Protein AF-A0A2H0PBI0-F1 (afdb_monomer_lite)

Sequence (106 aa):
MPAGAPASPDFEGMRVRVAHVRSLGLVGAFLALMTMLAAIGFGFMMLFGKAMLAAALVKFLWPVVFSPEFTQWVFGSESVPFYKVFLLMILGSVVAKMLRPAAWGR

Structure (mmCIF, N/CA/C/O backbone):
data_AF-A0A2H0PBI0-F1
#
_entry.id   AF-A0A2H0PBI0-F1
#
loop_
_atom_site.group_PDB
_atom_site.id
_atom_site.type_symbol
_atom_site.label_atom_id
_atom_site.label_alt_id
_atom_site.label_comp_id
_atom_site.label_asym_id
_atom_site.label_entity_id
_atom_site.label_seq_id
_atom_site.pdbx_PDB_ins_code
_atom_site.Cartn_x
_atom_site.Cartn_y
_atom_site.Cartn_z
_atom_site.occupancy
_atom_site.B_iso_or_equiv
_atom_site.auth_seq_id
_atom_site.auth_comp_id
_atom_site.auth_asym_id
_atom_site.auth_atom_id
_atom_site.pdbx_PDB_model_num
ATOM 1 N N . MET A 1 1 ? 75.653 -4.325 -31.197 1.00 47.03 1 MET A N 1
ATOM 2 C CA . MET A 1 1 ? 74.366 -3.600 -31.127 1.00 47.03 1 MET A CA 1
ATOM 3 C C . MET A 1 1 ? 73.426 -4.425 -30.258 1.00 47.03 1 MET A C 1
ATOM 5 O O . MET A 1 1 ? 73.069 -5.507 -30.707 1.00 47.03 1 MET A O 1
ATOM 9 N N . PRO A 1 2 ? 73.106 -4.038 -29.009 1.00 44.09 2 PRO A N 1
ATOM 10 C CA . PRO A 1 2 ? 72.147 -4.799 -28.219 1.00 44.09 2 PRO A CA 1
ATOM 11 C C . PRO A 1 2 ? 70.728 -4.465 -28.693 1.00 44.09 2 PRO A C 1
ATOM 13 O O . PRO A 1 2 ? 70.373 -3.298 -28.855 1.00 44.09 2 PRO A O 1
ATOM 16 N N . ALA A 1 3 ? 69.957 -5.511 -28.980 1.00 51.16 3 ALA A N 1
ATOM 17 C CA . ALA A 1 3 ? 68.567 -5.433 -29.404 1.00 51.16 3 ALA A CA 1
ATOM 18 C C . ALA A 1 3 ? 67.710 -4.791 -28.301 1.00 51.16 3 ALA A C 1
ATOM 20 O O . ALA A 1 3 ? 67.798 -5.177 -27.135 1.00 51.16 3 ALA A O 1
ATOM 21 N N . GLY A 1 4 ? 66.900 -3.801 -28.683 1.00 52.78 4 GLY A N 1
ATOM 22 C CA . GLY A 1 4 ? 65.960 -3.133 -27.790 1.00 52.78 4 GLY A CA 1
ATOM 23 C C . GLY A 1 4 ? 64.959 -4.127 -27.205 1.00 52.78 4 GLY A C 1
ATOM 24 O O . GLY A 1 4 ? 64.365 -4.922 -27.932 1.00 52.78 4 GLY A O 1
ATOM 25 N N . ALA A 1 5 ? 64.792 -4.084 -25.884 1.00 57.62 5 ALA A N 1
ATOM 26 C CA . ALA A 1 5 ? 63.767 -4.845 -25.187 1.00 57.62 5 ALA A CA 1
ATOM 27 C C . ALA A 1 5 ? 62.370 -4.459 -25.721 1.00 57.62 5 ALA A C 1
ATOM 29 O O . ALA A 1 5 ? 62.112 -3.268 -25.922 1.00 57.62 5 ALA A O 1
ATOM 30 N N . PRO A 1 6 ? 61.463 -5.425 -25.960 1.00 57.22 6 PRO A N 1
ATOM 31 C CA . PRO A 1 6 ? 60.102 -5.115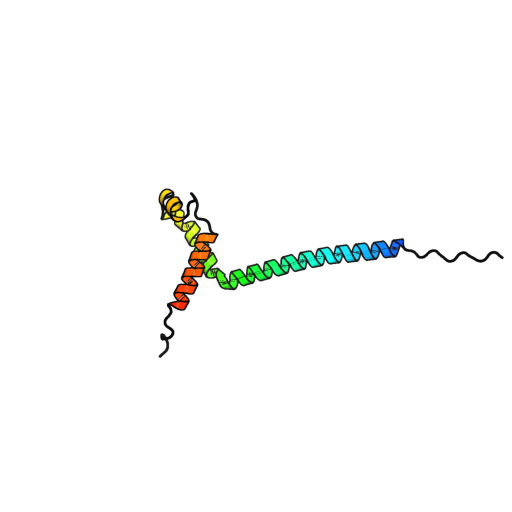 -26.376 1.00 57.22 6 PRO A CA 1
ATOM 32 C C . PRO A 1 6 ? 59.396 -4.344 -25.258 1.00 57.22 6 PRO A C 1
ATOM 34 O O . PRO A 1 6 ? 59.421 -4.761 -24.099 1.00 57.22 6 PRO A O 1
ATOM 37 N N . ALA A 1 7 ? 58.787 -3.211 -25.612 1.00 61.91 7 ALA A N 1
ATOM 38 C CA . ALA A 1 7 ? 57.993 -2.396 -24.704 1.00 61.91 7 ALA A CA 1
ATOM 39 C C . ALA A 1 7 ? 56.967 -3.279 -23.975 1.00 61.91 7 ALA A C 1
ATOM 41 O O . ALA A 1 7 ? 56.132 -3.932 -24.604 1.00 61.91 7 ALA A O 1
ATOM 42 N N . SER A 1 8 ? 57.067 -3.330 -22.647 1.00 61.91 8 SER A N 1
ATOM 43 C CA . SER A 1 8 ? 56.112 -4.026 -21.790 1.00 61.91 8 SER A CA 1
ATOM 44 C C . SER A 1 8 ? 54.694 -3.520 -22.084 1.00 61.91 8 SER A C 1
ATOM 46 O O . SER A 1 8 ? 54.510 -2.301 -22.130 1.00 61.91 8 SER A O 1
ATOM 48 N N . PRO A 1 9 ? 53.694 -4.400 -22.284 1.00 62.06 9 PRO A N 1
ATOM 49 C CA . PRO A 1 9 ? 52.329 -3.966 -22.550 1.00 62.06 9 PRO A CA 1
ATOM 50 C C . PRO A 1 9 ? 51.819 -3.088 -21.408 1.00 62.06 9 PRO A C 1
ATOM 52 O O . PRO A 1 9 ? 52.001 -3.409 -20.234 1.00 62.06 9 PRO A O 1
ATOM 55 N N . ASP A 1 10 ? 51.179 -1.980 -21.757 1.00 65.62 10 ASP A N 1
ATOM 56 C CA . ASP A 1 10 ? 50.669 -0.989 -20.814 1.00 65.62 10 ASP A CA 1
ATOM 57 C C . ASP A 1 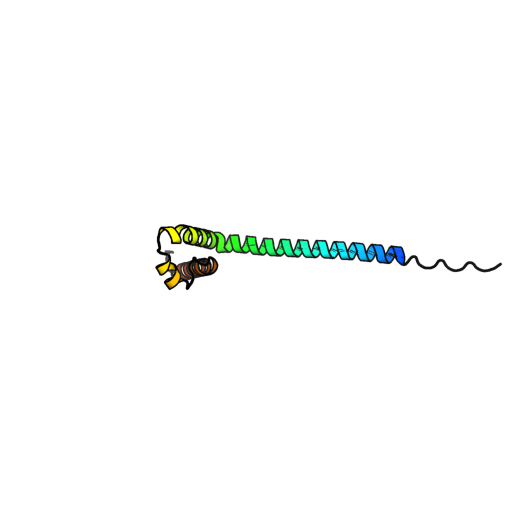10 ? 49.377 -1.508 -20.141 1.00 65.62 10 ASP A C 1
ATOM 59 O O . ASP A 1 10 ? 48.244 -1.186 -20.511 1.00 65.62 10 ASP A O 1
ATOM 63 N N . PHE A 1 11 ? 49.545 -2.442 -19.198 1.00 60.03 11 PHE A N 1
ATOM 64 C CA . PHE A 1 11 ? 48.452 -3.125 -18.491 1.00 60.03 11 PHE A CA 1
ATOM 65 C C . PHE A 1 11 ? 47.685 -2.200 -17.539 1.00 60.03 11 PHE A C 1
ATOM 67 O O . PHE A 1 11 ? 46.550 -2.504 -17.154 1.00 60.03 11 PHE A O 1
ATOM 74 N N . GLU A 1 12 ? 48.286 -1.077 -17.156 1.00 57.88 12 GLU A N 1
ATOM 75 C CA . GLU A 1 12 ? 47.714 -0.124 -16.211 1.00 57.88 12 GLU A CA 1
ATOM 76 C C . GLU A 1 12 ? 46.546 0.640 -16.848 1.00 57.88 12 GLU A C 1
ATOM 78 O O . GLU A 1 12 ? 45.439 0.654 -16.301 1.00 57.88 12 GLU A O 1
ATOM 83 N N . GLY A 1 13 ? 46.719 1.131 -18.082 1.00 58.44 13 GLY A N 1
ATOM 84 C CA . GLY A 1 13 ? 45.651 1.793 -18.841 1.00 58.44 13 GLY A CA 1
ATOM 85 C C . GLY A 1 13 ? 44.457 0.882 -19.165 1.00 58.44 13 GLY A C 1
ATOM 86 O O . GLY A 1 13 ? 43.311 1.341 -19.214 1.00 58.44 13 GLY A O 1
ATOM 87 N N . MET A 1 14 ? 44.692 -0.425 -19.333 1.00 58.09 14 MET A N 1
ATOM 88 C CA . MET A 1 14 ? 43.627 -1.402 -19.585 1.00 58.09 14 MET A CA 1
ATOM 89 C C . MET A 1 14 ? 42.794 -1.674 -18.322 1.00 58.09 14 MET A C 1
ATOM 91 O O . MET A 1 14 ? 41.564 -1.673 -18.391 1.00 58.09 14 MET A O 1
ATOM 95 N N . ARG A 1 15 ? 43.430 -1.824 -17.148 1.00 57.75 15 ARG A N 1
ATOM 96 C CA . ARG A 1 15 ? 42.718 -2.019 -15.868 1.00 57.75 15 ARG A CA 1
ATOM 97 C C . ARG A 1 15 ? 41.830 -0.827 -15.508 1.00 57.75 15 ARG A C 1
ATOM 99 O O . ARG A 1 15 ? 40.707 -1.034 -15.048 1.00 57.75 15 ARG A O 1
ATOM 106 N N . VAL A 1 16 ? 42.290 0.398 -15.769 1.00 59.56 16 VAL A N 1
ATOM 107 C CA . VAL A 1 16 ? 41.520 1.622 -15.488 1.00 59.56 16 VAL A CA 1
ATOM 108 C C . VAL A 1 16 ? 40.270 1.714 -16.369 1.00 59.56 16 VAL A C 1
ATOM 110 O O . VAL A 1 16 ? 39.183 1.983 -15.854 1.00 59.56 16 VAL A O 1
ATOM 113 N N . ARG A 1 17 ? 40.369 1.405 -17.674 1.00 58.12 17 ARG A N 1
ATOM 114 C CA . ARG A 1 17 ? 39.186 1.370 -18.558 1.00 58.12 17 ARG A CA 1
ATOM 115 C C . ARG A 1 17 ? 38.168 0.321 -18.115 1.00 58.12 17 ARG A C 1
ATOM 117 O O . ARG A 1 17 ? 36.978 0.615 -18.080 1.00 58.12 17 ARG A O 1
ATOM 124 N N . VAL A 1 18 ? 38.613 -0.876 -17.736 1.00 56.38 18 VAL A N 1
ATOM 125 C CA . VAL A 1 18 ? 37.709 -1.958 -17.306 1.00 56.38 18 VAL A CA 1
ATOM 126 C C . VAL A 1 18 ? 37.015 -1.614 -15.981 1.00 56.38 18 VAL A C 1
ATOM 128 O O . VAL A 1 18 ? 35.816 -1.858 -15.837 1.00 56.38 18 VAL A O 1
ATOM 131 N N . ALA A 1 19 ? 37.726 -0.997 -15.032 1.00 59.78 19 ALA A N 1
ATOM 132 C CA . ALA A 1 19 ? 37.144 -0.543 -13.769 1.00 59.78 19 ALA A CA 1
ATOM 133 C C . ALA A 1 19 ? 36.075 0.542 -13.984 1.00 59.78 19 ALA A C 1
ATOM 135 O O . ALA A 1 19 ? 34.995 0.458 -13.398 1.00 59.78 19 ALA A O 1
ATOM 136 N N . HIS A 1 20 ? 36.337 1.503 -14.875 1.00 56.31 20 HIS A N 1
ATOM 137 C CA . HIS A 1 20 ? 35.403 2.587 -15.180 1.00 56.31 20 HIS A CA 1
ATOM 138 C C . HIS A 1 20 ? 34.137 2.093 -15.905 1.00 56.31 20 HIS A C 1
ATOM 140 O O . HIS A 1 20 ? 33.026 2.520 -15.594 1.00 56.31 20 HIS A O 1
ATOM 146 N N . VAL A 1 21 ? 34.276 1.126 -16.821 1.00 60.59 21 VAL A N 1
ATOM 147 C CA . VAL A 1 21 ? 33.133 0.485 -17.500 1.00 60.59 21 VAL A CA 1
ATOM 148 C C . VAL A 1 21 ? 32.302 -0.346 -16.515 1.00 60.59 21 VAL A C 1
ATOM 150 O O . VAL A 1 21 ? 31.073 -0.317 -16.569 1.00 60.59 21 VAL A O 1
ATOM 153 N N . ARG A 1 22 ? 32.942 -1.035 -15.560 1.00 59.84 22 ARG A N 1
ATOM 154 C CA . ARG A 1 22 ? 32.247 -1.810 -14.519 1.00 59.84 22 ARG A CA 1
ATOM 155 C C . ARG A 1 22 ? 31.485 -0.916 -13.535 1.00 59.84 22 ARG A C 1
ATOM 157 O O . ARG A 1 22 ? 30.370 -1.268 -13.154 1.00 59.84 22 ARG A O 1
ATOM 164 N N . SER A 1 23 ? 32.038 0.238 -13.151 1.00 60.00 23 SER A N 1
ATOM 165 C CA . SER A 1 23 ? 31.321 1.213 -12.317 1.00 60.00 23 SER A CA 1
ATOM 166 C C . SER A 1 23 ? 30.157 1.867 -13.063 1.00 60.00 23 SER A C 1
ATOM 168 O O . SER A 1 23 ? 29.082 2.007 -12.486 1.00 60.0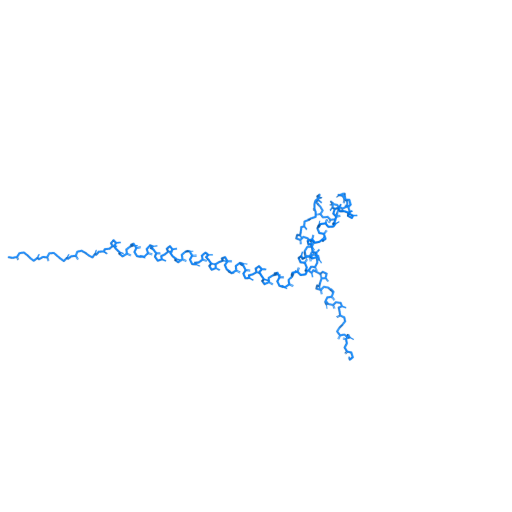0 23 SER A O 1
ATOM 170 N N . LEU A 1 24 ? 30.319 2.189 -14.355 1.00 66.00 24 LEU A N 1
ATOM 171 C CA . LEU A 1 24 ? 29.211 2.680 -15.185 1.00 66.00 24 LEU A CA 1
ATOM 172 C C . LEU A 1 24 ? 28.102 1.628 -15.336 1.00 66.00 24 LEU A C 1
ATOM 174 O O . LEU A 1 24 ? 26.922 1.962 -15.266 1.00 66.00 24 LEU A O 1
ATOM 178 N N . GLY A 1 25 ? 28.475 0.353 -15.485 1.00 68.75 25 GLY A N 1
ATOM 179 C CA . GLY A 1 25 ? 27.534 -0.765 -15.542 1.00 68.75 25 GLY A CA 1
ATOM 180 C C . GLY A 1 25 ? 26.738 -0.951 -14.246 1.00 68.75 25 GLY A C 1
ATOM 181 O O . GLY A 1 25 ? 25.542 -1.217 -14.304 1.00 68.75 25 GLY A O 1
ATOM 182 N N . LEU A 1 26 ? 27.361 -0.747 -13.080 1.00 77.25 26 LEU A N 1
ATOM 183 C CA . LEU A 1 26 ? 26.680 -0.787 -11.778 1.00 77.25 26 LEU A CA 1
ATOM 184 C C . LEU A 1 26 ? 25.693 0.369 -11.599 1.00 77.25 26 LEU A C 1
ATOM 186 O O . LEU A 1 26 ? 24.577 0.148 -11.130 1.00 77.25 26 LEU A O 1
ATOM 190 N N . VAL A 1 27 ? 26.074 1.582 -12.007 1.00 80.25 27 VAL A N 1
ATOM 191 C CA . VAL A 1 27 ? 25.171 2.743 -11.980 1.00 80.25 27 VAL A CA 1
ATOM 192 C C . VAL A 1 27 ? 23.996 2.522 -12.932 1.00 80.25 27 VAL A C 1
ATOM 194 O O . VAL A 1 27 ? 22.851 2.729 -12.540 1.00 80.25 27 VAL A O 1
ATOM 197 N N . GLY A 1 28 ? 24.255 2.025 -14.146 1.00 78.88 28 GLY A N 1
ATOM 198 C CA . GLY A 1 28 ? 23.211 1.677 -15.111 1.00 78.88 28 GLY A CA 1
ATOM 199 C C . GLY A 1 28 ? 22.265 0.587 -14.599 1.00 78.88 28 GLY A C 1
ATOM 200 O O . GLY A 1 28 ? 21.051 0.731 -14.713 1.00 78.88 28 GLY A O 1
ATOM 201 N N . ALA A 1 29 ? 22.796 -0.465 -13.969 1.00 82.56 29 ALA A N 1
ATOM 202 C CA . ALA A 1 29 ? 21.994 -1.534 -13.374 1.00 82.56 29 ALA A CA 1
ATOM 203 C C . ALA A 1 29 ? 21.135 -1.036 -12.201 1.00 82.56 29 ALA A C 1
ATOM 205 O O . ALA A 1 29 ? 19.964 -1.400 -12.097 1.00 82.56 29 ALA A O 1
ATOM 206 N N . PHE A 1 30 ? 21.681 -0.166 -11.348 1.00 87.06 30 PHE A N 1
ATOM 207 C CA . PHE A 1 30 ? 20.927 0.456 -10.261 1.00 87.06 30 PHE A CA 1
ATOM 208 C C . PHE A 1 30 ? 19.802 1.351 -10.795 1.00 87.06 30 PHE A C 1
ATOM 210 O O . PHE A 1 30 ? 18.663 1.256 -10.337 1.00 87.06 30 PHE A O 1
ATOM 217 N N . LEU A 1 31 ? 20.091 2.168 -11.811 1.00 87.69 31 LEU A N 1
ATOM 218 C CA . LEU A 1 31 ? 19.092 3.019 -12.455 1.00 87.69 31 LEU A CA 1
ATOM 219 C C . LEU A 1 31 ? 17.984 2.185 -13.116 1.00 87.69 31 LEU A C 1
ATOM 221 O O . LEU A 1 31 ? 16.803 2.509 -12.988 1.00 87.69 31 LEU A O 1
ATOM 225 N N . ALA A 1 32 ? 18.348 1.084 -13.779 1.00 85.88 32 ALA A N 1
ATOM 226 C CA . ALA A 1 32 ? 17.400 0.153 -14.382 1.00 85.88 32 ALA A CA 1
ATOM 227 C C . ALA A 1 32 ? 16.510 -0.516 -13.324 1.00 85.88 32 ALA A C 1
ATOM 229 O O . ALA A 1 32 ? 15.296 -0.594 -13.510 1.00 85.88 32 ALA A O 1
ATOM 230 N N . LEU A 1 33 ? 17.080 -0.925 -12.186 1.00 89.69 33 LEU A N 1
ATOM 231 C CA . LEU A 1 33 ? 16.323 -1.485 -11.066 1.00 89.69 33 LEU A CA 1
ATOM 232 C C . LEU A 1 33 ? 15.333 -0.464 -10.489 1.00 89.69 33 LEU A C 1
ATOM 234 O O . LEU A 1 33 ? 14.165 -0.789 -10.283 1.00 89.69 33 LEU A O 1
ATOM 238 N N . MET A 1 34 ? 15.771 0.780 -10.274 1.00 90.06 34 MET A N 1
ATOM 239 C CA . MET A 1 34 ? 14.894 1.863 -9.812 1.00 90.06 34 MET A CA 1
ATOM 240 C C . MET A 1 34 ? 13.770 2.145 -10.811 1.00 90.06 34 MET A C 1
ATOM 242 O O . MET A 1 34 ? 12.618 2.308 -10.414 1.00 90.06 34 MET A O 1
ATOM 246 N N . THR A 1 35 ? 14.080 2.139 -12.108 1.00 89.25 35 THR A N 1
ATOM 247 C CA . THR A 1 35 ? 13.091 2.343 -13.175 1.00 89.25 35 THR A CA 1
ATOM 248 C C . THR A 1 35 ? 12.079 1.199 -13.221 1.00 89.25 35 THR A C 1
ATOM 250 O O . THR A 1 35 ? 10.881 1.442 -13.342 1.00 89.25 35 THR A O 1
ATOM 253 N N . MET A 1 36 ? 12.530 -0.047 -13.061 1.00 88.69 36 MET A N 1
ATOM 254 C CA . MET A 1 36 ? 11.655 -1.217 -12.982 1.00 88.69 36 MET A CA 1
ATOM 255 C C . MET A 1 36 ? 10.735 -1.149 -11.757 1.00 88.69 36 MET A C 1
ATOM 257 O O . MET A 1 36 ? 9.533 -1.369 -11.887 1.00 88.69 36 MET A O 1
ATOM 261 N N . LEU A 1 37 ? 11.264 -0.792 -10.582 1.00 85.44 37 LEU A N 1
ATOM 262 C CA . LEU A 1 37 ? 10.461 -0.600 -9.370 1.00 85.44 37 LEU A CA 1
ATOM 263 C C . LEU A 1 37 ? 9.445 0.531 -9.534 1.00 85.44 37 LEU A C 1
ATOM 265 O O . LEU A 1 37 ? 8.289 0.372 -9.144 1.00 85.44 37 LEU A O 1
ATOM 269 N N . ALA A 1 38 ? 9.845 1.642 -10.154 1.00 82.62 38 ALA A N 1
ATOM 270 C CA . ALA A 1 38 ? 8.938 2.732 -10.478 1.00 82.62 38 ALA A CA 1
ATOM 271 C C . ALA A 1 38 ? 7.828 2.257 -11.424 1.00 82.62 38 ALA A C 1
ATOM 273 O O . ALA A 1 38 ? 6.658 2.493 -11.144 1.00 82.62 38 ALA A O 1
ATOM 274 N N . ALA A 1 39 ? 8.159 1.527 -12.493 1.00 81.50 39 ALA A N 1
ATOM 275 C CA . ALA A 1 39 ? 7.180 0.988 -13.435 1.00 81.50 39 ALA A CA 1
ATOM 276 C C . ALA A 1 39 ? 6.192 0.021 -12.762 1.00 81.50 39 ALA A C 1
ATOM 278 O O . ALA A 1 39 ? 4.990 0.110 -13.006 1.00 81.50 39 ALA A O 1
ATOM 279 N N . ILE A 1 40 ? 6.673 -0.852 -11.869 1.00 82.88 40 ILE A N 1
ATOM 280 C CA .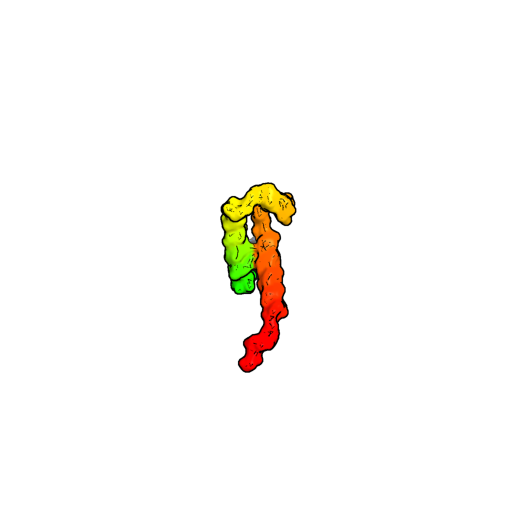 ILE A 1 40 ? 5.814 -1.719 -11.053 1.00 82.88 40 ILE A CA 1
ATOM 281 C C . ILE A 1 40 ? 4.908 -0.867 -10.162 1.00 82.88 40 ILE A C 1
ATOM 283 O O . ILE A 1 40 ? 3.703 -1.100 -10.131 1.00 82.88 40 ILE A O 1
ATOM 287 N N . GLY A 1 41 ? 5.453 0.147 -9.487 1.00 76.69 41 GLY A N 1
ATOM 288 C CA . GLY A 1 41 ? 4.691 1.069 -8.646 1.00 76.69 41 GLY A CA 1
ATOM 289 C C . GLY A 1 41 ? 3.601 1.817 -9.417 1.00 76.69 41 GLY A C 1
ATOM 290 O O . GLY A 1 41 ? 2.449 1.833 -8.990 1.00 76.69 41 GLY A O 1
ATOM 291 N N . PHE A 1 42 ? 3.924 2.372 -10.588 1.00 79.31 42 PHE A N 1
ATOM 292 C CA . PHE A 1 42 ? 2.963 3.041 -11.468 1.00 79.31 42 PHE A CA 1
ATOM 293 C C . PHE A 1 42 ? 1.920 2.074 -12.028 1.00 79.31 42 PHE A C 1
ATOM 295 O O . PHE A 1 42 ? 0.737 2.408 -12.046 1.00 79.31 42 PHE A O 1
ATOM 302 N N . GLY A 1 43 ? 2.323 0.866 -12.429 1.00 76.12 43 GLY A N 1
ATOM 303 C CA . GLY A 1 43 ? 1.401 -0.177 -12.873 1.00 76.12 43 GLY A CA 1
ATOM 304 C C . GLY A 1 43 ? 0.427 -0.578 -11.766 1.00 76.12 43 GLY A C 1
ATOM 305 O O . GLY A 1 43 ? -0.781 -0.639 -11.987 1.00 76.12 43 GLY A O 1
ATOM 306 N N . PHE A 1 44 ? 0.930 -0.755 -10.545 1.00 75.19 44 PHE A N 1
ATOM 307 C CA . PHE A 1 44 ? 0.119 -1.053 -9.369 1.00 75.19 44 PHE A CA 1
ATOM 308 C C . PHE A 1 44 ? -0.818 0.108 -9.016 1.00 75.19 44 PHE A C 1
ATOM 310 O O . PHE A 1 44 ? -1.985 -0.110 -8.697 1.00 75.19 44 PHE A O 1
ATOM 317 N N . MET A 1 45 ? -0.344 1.348 -9.147 1.00 77.25 45 MET A N 1
ATOM 318 C CA . MET A 1 45 ? -1.146 2.551 -8.941 1.00 77.25 45 MET A CA 1
ATOM 319 C C . MET A 1 45 ? -2.211 2.738 -10.029 1.00 77.25 45 MET A C 1
ATOM 321 O O . MET A 1 45 ? -3.304 3.199 -9.727 1.00 77.25 45 MET A O 1
ATOM 325 N N . MET A 1 46 ? -1.968 2.330 -11.275 1.00 74.56 46 MET A N 1
ATOM 326 C CA . MET A 1 46 ? -3.016 2.314 -12.300 1.00 74.56 46 MET A CA 1
ATOM 327 C C . MET A 1 46 ? -4.047 1.210 -12.049 1.00 74.56 46 MET A C 1
ATOM 329 O O . MET A 1 46 ? -5.246 1.448 -12.189 1.00 74.56 46 MET A O 1
ATOM 333 N N . LEU A 1 47 ? -3.600 0.018 -11.646 1.00 71.44 47 LEU A N 1
ATOM 334 C CA . LEU A 1 47 ? -4.477 -1.138 -11.451 1.00 71.44 47 LEU A CA 1
ATOM 335 C C . LEU A 1 47 ? -5.336 -1.012 -10.184 1.00 71.44 47 LEU A C 1
ATOM 337 O O . LEU A 1 47 ? -6.521 -1.344 -10.190 1.00 71.44 47 LEU A O 1
ATOM 341 N N . PHE A 1 48 ? -4.745 -0.494 -9.107 1.00 77.69 48 PHE A N 1
ATOM 342 C CA . PHE A 1 48 ? -5.353 -0.412 -7.781 1.00 77.69 48 PHE A CA 1
ATOM 343 C C . PHE A 1 48 ? -5.464 1.013 -7.245 1.00 77.69 48 PHE A C 1
ATOM 345 O O . PHE A 1 48 ? -5.799 1.180 -6.078 1.00 77.69 48 PHE A O 1
ATOM 352 N N . GLY A 1 49 ? -5.246 2.054 -8.050 1.00 74.12 49 GLY A N 1
ATOM 353 C CA . GLY A 1 49 ? -5.261 3.446 -7.580 1.00 74.12 49 GLY A CA 1
ATOM 354 C C . GLY A 1 49 ? -6.551 3.831 -6.866 1.00 74.12 49 GLY A C 1
ATOM 355 O O . GLY A 1 49 ? -6.512 4.450 -5.808 1.00 74.12 49 GLY A O 1
ATOM 356 N N . LYS A 1 50 ? -7.702 3.367 -7.372 1.00 79.06 50 LYS A N 1
ATOM 357 C CA . LYS A 1 50 ? -8.999 3.559 -6.703 1.00 79.06 50 LYS A CA 1
ATOM 358 C C . LYS A 1 50 ? -9.064 2.845 -5.351 1.00 79.06 50 LYS A C 1
ATOM 360 O O . LYS A 1 50 ? -9.561 3.420 -4.392 1.00 79.06 50 LYS A O 1
ATOM 365 N N . ALA A 1 51 ? -8.538 1.623 -5.265 1.00 79.88 51 ALA A N 1
ATOM 366 C CA . ALA A 1 51 ? -8.492 0.854 -4.023 1.00 79.88 51 ALA A CA 1
ATOM 367 C C . ALA A 1 51 ? -7.473 1.429 -3.024 1.00 79.88 51 ALA A C 1
ATOM 369 O O . ALA A 1 51 ? -7.751 1.440 -1.831 1.00 79.88 51 ALA A O 1
ATOM 370 N N . MET A 1 52 ? -6.336 1.962 -3.488 1.00 82.50 52 MET A N 1
ATOM 371 C CA . MET A 1 52 ? -5.371 2.683 -2.650 1.00 82.50 52 MET A CA 1
ATOM 372 C C . MET A 1 52 ? -5.971 3.974 -2.103 1.00 82.50 52 MET A C 1
ATOM 374 O O . MET A 1 52 ? -5.856 4.224 -0.907 1.00 82.50 52 MET A O 1
ATOM 378 N N . LEU A 1 53 ? -6.636 4.768 -2.947 1.00 83.19 53 LEU A N 1
ATOM 379 C CA . LEU A 1 53 ? -7.301 5.998 -2.522 1.00 83.19 53 LEU A CA 1
ATOM 380 C C . LEU A 1 53 ? -8.430 5.694 -1.528 1.00 83.19 53 LEU A C 1
ATOM 382 O O . LEU A 1 53 ? -8.510 6.330 -0.482 1.00 83.19 53 LEU A O 1
ATOM 386 N N . ALA A 1 54 ? -9.255 4.682 -1.813 1.00 81.75 54 ALA A N 1
ATOM 387 C CA . ALA A 1 54 ? -10.298 4.225 -0.900 1.00 81.75 54 ALA A CA 1
ATOM 388 C C . ALA A 1 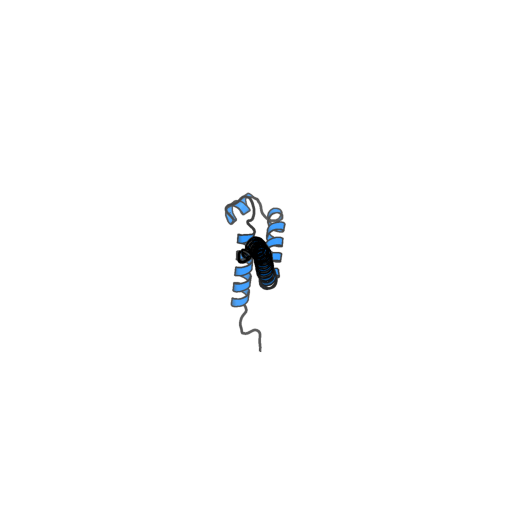54 ? -9.708 3.735 0.429 1.00 81.75 54 ALA A C 1
ATOM 390 O O . ALA A 1 54 ? -10.182 4.131 1.487 1.00 81.75 54 ALA A O 1
ATOM 391 N N . ALA A 1 55 ? -8.637 2.940 0.401 1.00 84.88 55 ALA A N 1
ATOM 392 C CA . ALA A 1 55 ? -7.983 2.462 1.614 1.00 84.88 55 ALA A CA 1
ATOM 393 C C . ALA A 1 55 ? -7.335 3.596 2.421 1.00 84.88 55 ALA A C 1
ATOM 395 O O . ALA A 1 55 ? -7.380 3.574 3.650 1.00 84.88 55 ALA A O 1
ATOM 396 N N . ALA A 1 56 ? -6.766 4.601 1.750 1.00 84.81 56 ALA A N 1
ATOM 397 C CA . ALA A 1 56 ? -6.228 5.794 2.393 1.00 84.81 56 ALA A CA 1
ATOM 398 C C . ALA A 1 56 ? -7.345 6.608 3.058 1.00 84.81 56 ALA A C 1
ATOM 400 O O . ALA A 1 56 ? -7.232 6.937 4.235 1.00 84.81 56 ALA A O 1
ATOM 401 N N . LEU A 1 57 ? -8.446 6.858 2.344 1.00 87.06 57 LEU A N 1
ATOM 402 C CA . LEU A 1 57 ? -9.627 7.526 2.892 1.00 87.06 57 LEU A CA 1
ATOM 403 C C . LEU A 1 57 ? -10.169 6.778 4.104 1.00 87.06 57 LEU A C 1
ATOM 405 O O . LEU A 1 57 ? -10.356 7.382 5.151 1.00 87.06 57 LEU A O 1
ATOM 409 N N . VAL A 1 58 ? -10.351 5.462 3.998 1.00 85.44 58 VAL A N 1
ATOM 410 C CA . VAL A 1 58 ? -10.811 4.635 5.115 1.00 85.44 58 VAL A CA 1
ATOM 411 C C . VAL A 1 58 ? -9.849 4.758 6.291 1.00 85.44 58 VAL A C 1
ATOM 413 O O . VAL A 1 58 ? -10.305 5.022 7.391 1.00 85.44 58 VAL A O 1
ATOM 416 N N . LYS A 1 59 ? -8.532 4.668 6.079 1.00 85.25 59 LYS A N 1
ATOM 417 C CA . LYS A 1 59 ? -7.541 4.850 7.150 1.00 85.25 59 LYS A CA 1
ATOM 418 C C . LYS A 1 59 ? -7.651 6.218 7.841 1.00 85.25 59 LYS A C 1
ATOM 420 O O . LYS A 1 59 ? -7.485 6.277 9.055 1.00 85.25 59 LYS A O 1
ATOM 425 N N . PHE A 1 60 ? -7.916 7.289 7.095 1.00 86.38 60 PHE A N 1
ATOM 426 C CA . PHE A 1 60 ? -8.069 8.638 7.649 1.00 86.38 60 PHE A CA 1
ATOM 427 C C . PHE A 1 60 ? -9.417 8.863 8.341 1.00 86.38 60 PHE A C 1
ATOM 429 O O . PHE A 1 60 ? -9.458 9.513 9.381 1.00 86.38 60 PHE A O 1
ATOM 436 N N . LEU A 1 61 ? -10.509 8.330 7.790 1.00 86.12 61 LEU A N 1
ATOM 437 C CA . LEU A 1 61 ? -11.849 8.480 8.361 1.00 86.12 61 LEU A CA 1
ATOM 438 C C . LEU A 1 61 ? -12.086 7.537 9.548 1.00 86.12 61 LEU A C 1
ATOM 440 O O . LEU A 1 61 ? -12.868 7.867 10.434 1.00 86.12 61 LEU A O 1
ATOM 444 N N . TRP A 1 62 ? -11.415 6.385 9.599 1.00 84.38 62 TRP A N 1
ATOM 445 C CA . TRP A 1 62 ? -11.614 5.381 10.646 1.00 84.38 62 TRP A CA 1
ATOM 446 C C . TRP A 1 62 ? -11.511 5.918 12.080 1.00 84.38 62 TRP A C 1
ATOM 448 O O . TRP A 1 62 ? -12.452 5.679 12.831 1.00 84.38 62 TRP A O 1
ATOM 458 N N . PRO A 1 63 ? -10.456 6.660 12.483 1.00 83.75 63 PRO A N 1
ATOM 459 C CA . PRO A 1 63 ? -10.353 7.172 13.853 1.00 83.75 63 PRO A CA 1
ATOM 460 C C . PRO A 1 63 ? -11.421 8.217 14.206 1.00 83.75 63 PRO A C 1
ATOM 462 O O . PRO A 1 63 ? -11.623 8.501 15.379 1.00 83.75 63 PRO A O 1
ATOM 465 N N . VAL A 1 64 ? -12.094 8.808 13.211 1.00 86.44 64 VAL A N 1
ATOM 466 C CA . VAL A 1 64 ? -13.193 9.763 13.431 1.00 86.44 64 VAL A CA 1
ATOM 467 C C . VAL A 1 64 ? -14.517 9.034 13.665 1.00 86.44 64 VAL A C 1
ATOM 469 O O . VAL A 1 64 ? -15.372 9.521 14.397 1.00 86.44 64 VAL A O 1
ATOM 472 N N . VAL A 1 65 ? -14.697 7.872 13.032 1.00 84.88 65 VAL A N 1
ATOM 473 C CA . VAL A 1 65 ? -15.961 7.118 13.046 1.00 84.88 65 VAL A CA 1
ATOM 474 C C . VAL A 1 65 ? -15.972 6.028 14.121 1.00 84.88 65 VAL A C 1
ATOM 476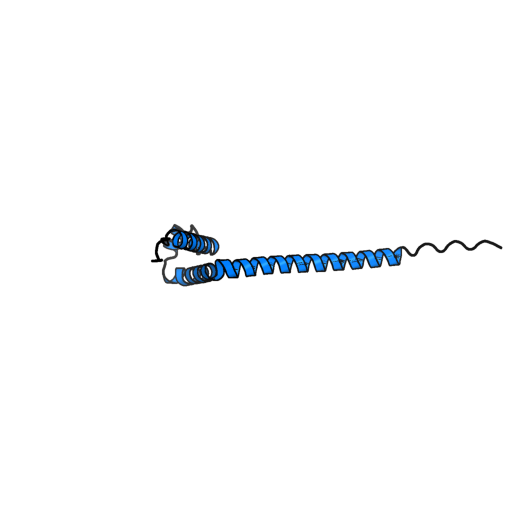 O O . VAL A 1 65 ? -17.029 5.725 14.669 1.00 84.88 65 VAL A O 1
ATOM 479 N N . PHE A 1 66 ? -14.817 5.434 14.428 1.00 85.25 66 PHE A N 1
ATOM 480 C CA . PHE A 1 66 ? -14.704 4.271 15.306 1.00 85.25 66 PHE A CA 1
ATOM 481 C C . PHE A 1 66 ? -13.801 4.527 16.506 1.00 85.25 66 PHE A C 1
ATOM 483 O O . PHE A 1 66 ? -12.792 5.224 16.411 1.00 85.25 66 PHE A O 1
ATOM 490 N N . SER A 1 67 ? -14.137 3.890 17.628 1.00 84.25 67 SER A N 1
ATOM 491 C CA . SER A 1 67 ? -13.318 3.954 18.831 1.00 84.25 67 SER A CA 1
ATOM 492 C C . SER A 1 67 ? -12.023 3.127 18.694 1.00 84.25 67 SER A C 1
ATOM 494 O O . SER A 1 67 ? -11.953 2.179 17.890 1.00 84.25 67 SER A O 1
ATOM 496 N N . PRO A 1 68 ? -10.975 3.452 19.471 1.00 82.56 68 PRO A N 1
ATOM 497 C CA . PRO A 1 68 ? -9.741 2.671 19.504 1.00 82.56 68 PRO A CA 1
ATOM 498 C C . PRO A 1 68 ? -9.969 1.220 19.948 1.00 82.56 68 PRO A C 1
ATOM 500 O O . PRO A 1 68 ? -9.363 0.314 19.379 1.00 82.56 68 PRO A O 1
ATOM 503 N N . GLU A 1 69 ? -10.892 0.971 20.887 1.00 85.44 69 GLU A N 1
ATOM 504 C CA . GLU A 1 69 ? -11.204 -0.384 21.368 1.00 85.44 69 GLU A CA 1
ATOM 505 C C . GLU A 1 69 ? -11.811 -1.239 20.251 1.00 85.44 69 GLU A C 1
ATOM 507 O O . GLU A 1 69 ? -11.431 -2.397 20.064 1.00 85.44 69 GLU A O 1
ATOM 512 N N . PHE A 1 70 ? -12.706 -0.652 19.449 1.00 82.38 70 PHE A N 1
ATOM 513 C CA . PHE A 1 70 ? -13.256 -1.322 18.273 1.00 82.38 70 PHE A CA 1
ATOM 514 C C . PHE A 1 70 ? -12.164 -1.611 17.237 1.00 82.38 70 PHE A C 1
ATOM 516 O O . PHE A 1 70 ? -12.110 -2.696 16.662 1.00 82.38 70 PHE A O 1
ATOM 523 N N . THR A 1 71 ? -11.244 -0.669 17.028 1.00 84.06 71 THR A N 1
ATOM 524 C CA . THR A 1 71 ? -10.116 -0.834 16.099 1.00 84.06 71 THR A CA 1
ATOM 525 C C . THR A 1 71 ? -9.183 -1.964 16.536 1.00 84.06 71 THR A C 1
ATOM 527 O O . THR A 1 71 ? -8.787 -2.788 15.707 1.00 84.06 71 THR A O 1
ATOM 530 N N . GLN A 1 72 ? -8.898 -2.066 17.835 1.00 86.19 72 GLN A N 1
ATOM 531 C CA . GLN A 1 72 ? -8.096 -3.143 18.404 1.00 86.19 72 GLN A CA 1
ATOM 532 C C . GLN A 1 72 ? -8.802 -4.496 18.308 1.00 86.19 72 GLN A C 1
ATOM 534 O O . GLN A 1 72 ? -8.153 -5.490 17.991 1.00 86.19 72 GLN A O 1
ATOM 539 N N . TRP A 1 73 ? -10.122 -4.539 18.494 1.00 87.19 73 TRP A N 1
ATOM 540 C CA . TRP A 1 73 ? -10.907 -5.755 18.284 1.00 87.19 73 TRP A CA 1
ATOM 541 C C . TRP A 1 73 ? -10.897 -6.213 16.814 1.00 87.19 73 TRP A C 1
ATOM 543 O O . TRP A 1 73 ? -10.653 -7.387 16.542 1.00 87.19 73 TRP A O 1
ATOM 553 N N . VAL A 1 74 ? -11.085 -5.295 15.854 1.00 83.31 74 VAL A N 1
ATOM 554 C CA . VAL A 1 74 ? -11.118 -5.625 14.414 1.00 83.31 74 VAL A CA 1
ATOM 555 C C . VAL A 1 74 ? -9.733 -5.983 13.869 1.00 83.31 74 VAL A C 1
ATOM 557 O O . VAL A 1 74 ? -9.581 -6.941 13.108 1.00 83.31 74 VAL A O 1
ATOM 560 N N . PHE A 1 75 ? -8.708 -5.195 14.200 1.00 84.75 75 PHE A N 1
ATOM 561 C CA . PHE A 1 75 ? -7.395 -5.296 13.560 1.00 84.75 75 PHE A CA 1
ATOM 562 C C . PHE A 1 75 ? -6.307 -5.908 14.441 1.00 84.75 75 PHE A C 1
ATOM 564 O O . PHE A 1 75 ? -5.231 -6.211 13.908 1.00 84.75 75 PHE A O 1
ATOM 571 N N . GLY A 1 76 ? -6.559 -6.115 15.735 1.00 84.69 76 GLY A N 1
ATOM 572 C CA . GLY A 1 76 ? -5.557 -6.568 16.705 1.00 84.69 76 GLY A CA 1
ATOM 573 C C . GLY A 1 76 ? -4.473 -5.524 16.990 1.00 84.69 76 GLY A C 1
ATOM 574 O O . GLY A 1 76 ? -3.391 -5.880 17.442 1.00 84.69 76 GLY A O 1
ATOM 575 N N . SER A 1 77 ? -4.713 -4.254 16.652 1.00 81.81 77 SER A N 1
ATOM 576 C CA . SER A 1 77 ? -3.759 -3.152 16.798 1.00 81.81 77 SER A CA 1
ATOM 577 C C . SER A 1 77 ? -4.496 -1.869 17.163 1.00 81.81 77 SER A C 1
ATOM 579 O O . SER A 1 77 ? -5.625 -1.666 16.726 1.00 81.81 77 SER A O 1
ATOM 581 N N . GLU A 1 78 ? -3.839 -0.991 17.919 1.00 76.50 78 GLU A N 1
ATOM 582 C CA . GLU A 1 78 ? -4.348 0.347 18.255 1.00 76.50 78 GLU A CA 1
ATOM 583 C C . GLU A 1 78 ? -4.565 1.231 17.018 1.00 76.50 78 GLU A C 1
ATOM 585 O O . GLU A 1 78 ? -5.357 2.169 17.049 1.00 76.50 78 GLU A O 1
ATOM 590 N N . SER A 1 79 ? -3.878 0.933 15.910 1.00 78.31 79 SER A N 1
ATOM 591 C CA . SER A 1 79 ? -3.996 1.685 14.662 1.00 78.31 79 SER A CA 1
ATOM 592 C C . SER A 1 79 ? -4.454 0.797 13.517 1.00 78.31 79 SER A C 1
ATOM 594 O O . SER A 1 79 ? -4.140 -0.390 13.465 1.00 78.31 79 SER A O 1
ATOM 596 N N . VAL A 1 80 ? -5.162 1.391 12.557 1.00 83.62 80 VAL A N 1
ATOM 597 C CA . VAL A 1 80 ? -5.617 0.691 11.355 1.00 83.62 80 VAL A CA 1
ATOM 598 C C . VAL A 1 80 ? -4.427 0.417 10.422 1.00 83.62 80 VAL A C 1
ATOM 600 O O . VAL A 1 80 ? -3.868 1.354 9.825 1.00 83.62 80 VAL A O 1
ATOM 603 N N . PRO A 1 81 ? -4.026 -0.854 10.233 1.00 86.44 81 PRO A N 1
ATOM 604 C CA . PRO A 1 81 ? -2.935 -1.188 9.335 1.00 86.44 81 PRO A CA 1
ATOM 605 C C . PRO A 1 81 ? -3.391 -1.030 7.881 1.00 86.44 81 PRO A C 1
ATOM 607 O O . PRO A 1 81 ? -4.324 -1.691 7.419 1.00 86.44 81 PRO A O 1
ATOM 610 N N . PHE A 1 82 ? -2.687 -0.170 7.138 1.00 83.88 82 PHE A N 1
ATOM 611 C CA . PHE A 1 82 ? -3.048 0.195 5.764 1.00 83.88 82 PHE A CA 1
ATOM 612 C C . PHE A 1 82 ? -3.187 -1.028 4.851 1.00 83.88 82 PHE A C 1
ATOM 614 O O . PHE A 1 82 ? -4.146 -1.117 4.091 1.00 83.88 82 PHE A O 1
ATOM 621 N N . TYR A 1 83 ? -2.278 -2.002 4.962 1.00 83.50 83 TYR A N 1
ATOM 622 C CA . TYR A 1 83 ? -2.302 -3.193 4.114 1.00 83.50 83 TYR A CA 1
ATOM 623 C C . TYR A 1 83 ? -3.564 -4.046 4.321 1.00 83.50 83 TYR A C 1
ATOM 625 O O . TYR A 1 83 ? -4.080 -4.578 3.345 1.00 83.50 83 TYR A O 1
ATOM 633 N N . LYS A 1 84 ? -4.108 -4.153 5.548 1.00 86.06 84 LYS A N 1
ATOM 634 C CA . LYS A 1 84 ? -5.340 -4.928 5.789 1.00 86.06 84 LYS A CA 1
ATOM 635 C C . LYS A 1 84 ? -6.528 -4.256 5.113 1.00 86.06 84 LYS A C 1
ATOM 637 O O . LYS A 1 84 ? -7.284 -4.916 4.411 1.00 86.06 84 LYS A O 1
ATOM 642 N N . VAL A 1 85 ? -6.652 -2.938 5.264 1.00 86.56 85 VAL A N 1
ATOM 643 C CA . VAL A 1 85 ? -7.709 -2.161 4.601 1.00 86.56 85 VAL A CA 1
ATOM 644 C C . VAL A 1 85 ? -7.566 -2.233 3.086 1.00 86.56 85 VAL A C 1
ATOM 646 O O . VAL A 1 85 ? -8.543 -2.466 2.385 1.00 86.56 85 VAL A O 1
ATOM 649 N N . PHE A 1 86 ? -6.347 -2.088 2.573 1.00 83.69 86 PHE A N 1
ATOM 650 C CA . PHE A 1 86 ? -6.070 -2.185 1.148 1.00 83.69 86 PHE A CA 1
ATOM 651 C C . PHE A 1 86 ? -6.450 -3.555 0.573 1.00 83.69 86 PHE A C 1
ATOM 653 O O . PHE A 1 86 ? -7.148 -3.620 -0.437 1.00 83.69 86 PHE A O 1
ATOM 660 N N . LEU A 1 87 ? -6.074 -4.646 1.248 1.00 86.00 87 LEU A N 1
ATOM 661 C CA . LEU A 1 87 ? -6.465 -6.001 0.855 1.00 86.00 87 LEU A CA 1
ATOM 662 C C . LEU A 1 87 ? -7.985 -6.195 0.904 1.00 86.00 87 LEU A C 1
ATOM 664 O O . LEU A 1 87 ? -8.541 -6.778 -0.023 1.00 86.00 87 LEU A O 1
ATOM 668 N N . LEU A 1 88 ? -8.668 -5.663 1.923 1.00 85.94 88 LEU A N 1
ATOM 669 C CA . LEU A 1 88 ? -10.132 -5.692 2.004 1.00 85.94 88 LEU A CA 1
ATOM 670 C C . LEU A 1 88 ? -10.788 -4.910 0.858 1.00 85.94 88 LEU A C 1
ATOM 672 O O . LEU A 1 88 ? -11.774 -5.375 0.295 1.00 85.94 88 LEU A O 1
ATOM 676 N N . MET A 1 89 ? -10.232 -3.760 0.466 1.00 84.94 89 MET A N 1
ATOM 677 C CA . MET A 1 89 ? -10.732 -2.973 -0.669 1.00 84.94 89 MET A CA 1
ATOM 678 C C . MET A 1 89 ? -10.502 -3.678 -2.009 1.00 84.94 89 MET A C 1
ATOM 680 O O . MET A 1 89 ? -11.389 -3.665 -2.866 1.00 84.94 89 MET A O 1
ATOM 684 N N . ILE A 1 90 ? -9.346 -4.326 -2.201 1.00 83.19 90 ILE A N 1
ATOM 685 C CA . ILE A 1 90 ? -9.098 -5.168 -3.380 1.00 83.19 90 ILE A CA 1
ATOM 686 C C . ILE A 1 90 ? -10.092 -6.322 -3.409 1.00 83.19 90 ILE A C 1
ATOM 688 O O . ILE A 1 90 ? -10.747 -6.533 -4.428 1.00 83.19 90 ILE A O 1
ATOM 692 N N . LEU A 1 91 ? -10.231 -7.046 -2.297 1.00 84.38 91 LEU A N 1
ATOM 693 C CA . LEU A 1 91 ? -11.132 -8.186 -2.205 1.00 84.38 91 LEU A CA 1
ATOM 694 C C . LEU A 1 91 ? -12.574 -7.757 -2.481 1.00 84.38 91 LEU A C 1
ATOM 696 O O . LEU A 1 91 ? -13.233 -8.362 -3.317 1.00 84.38 91 LEU A O 1
ATOM 700 N N . GLY A 1 92 ? -13.031 -6.662 -1.871 1.00 82.62 92 GLY A N 1
ATOM 701 C CA . GLY A 1 92 ? -14.342 -6.075 -2.133 1.00 82.62 92 GLY A CA 1
ATOM 702 C C . GLY A 1 92 ? -14.521 -5.668 -3.595 1.00 82.62 92 GLY A C 1
ATOM 703 O O . GLY A 1 92 ? -15.579 -5.905 -4.163 1.00 82.62 92 GLY A O 1
ATOM 704 N N . SER A 1 93 ? -13.481 -5.142 -4.246 1.00 79.88 93 SER A N 1
ATOM 705 C CA . SER A 1 93 ? -13.519 -4.807 -5.676 1.00 79.88 93 SER A CA 1
ATOM 706 C C . SER A 1 93 ? -13.636 -6.051 -6.561 1.00 79.88 93 SER A C 1
ATOM 708 O O . SER A 1 93 ? -14.403 -6.051 -7.523 1.00 79.88 93 SER A O 1
ATOM 710 N N . VAL A 1 94 ? -12.904 -7.121 -6.238 1.00 82.50 94 VAL A N 1
ATOM 711 C CA . VAL A 1 94 ? -12.979 -8.407 -6.950 1.00 82.50 94 VAL A CA 1
ATOM 712 C C . VAL A 1 94 ? -14.348 -9.047 -6.746 1.00 82.50 94 VAL A C 1
ATOM 714 O O . VAL A 1 94 ? -14.984 -9.442 -7.720 1.00 82.50 94 VAL A O 1
ATOM 717 N N . VAL A 1 95 ? -14.835 -9.081 -5.505 1.00 83.69 95 VAL A N 1
ATOM 718 C CA . VAL A 1 95 ? -16.157 -9.605 -5.149 1.00 83.69 95 VAL A CA 1
ATOM 719 C C . VAL A 1 95 ? -17.257 -8.789 -5.821 1.00 83.69 95 VAL A C 1
ATOM 721 O O . VAL A 1 95 ? -18.130 -9.372 -6.445 1.00 83.69 95 VAL A O 1
ATOM 724 N N . ALA A 1 96 ? -17.191 -7.458 -5.807 1.00 81.06 96 ALA A N 1
ATOM 725 C CA . ALA A 1 96 ? -18.146 -6.600 -6.508 1.00 81.06 96 ALA A CA 1
ATOM 726 C C . ALA A 1 96 ? -18.139 -6.841 -8.023 1.00 81.06 96 ALA A C 1
ATOM 728 O O . ALA A 1 96 ? -19.183 -6.772 -8.665 1.00 81.06 96 ALA A O 1
ATOM 729 N N . LYS A 1 97 ? -16.974 -7.149 -8.604 1.00 78.69 97 LYS A N 1
ATOM 730 C CA . LYS A 1 97 ? -16.847 -7.486 -10.026 1.00 78.69 97 LYS A CA 1
ATOM 731 C C . LYS A 1 97 ? -17.389 -8.884 -10.344 1.00 78.69 97 LYS A C 1
ATOM 733 O O . LYS A 1 97 ? -17.977 -9.050 -11.404 1.00 78.69 97 LYS A O 1
ATOM 738 N N . MET A 1 98 ? -17.235 -9.842 -9.429 1.00 79.25 98 MET A N 1
ATOM 739 C CA . MET A 1 98 ? -17.782 -11.206 -9.518 1.00 79.25 98 MET A CA 1
ATOM 740 C C . MET A 1 98 ? -19.298 -11.245 -9.302 1.00 79.25 98 MET A C 1
ATOM 742 O O . MET A 1 98 ? -20.005 -11.983 -9.977 1.00 79.25 98 MET A O 1
ATOM 746 N N . LEU A 1 99 ? -19.801 -10.425 -8.380 1.00 77.19 99 LEU A N 1
ATOM 747 C CA . LEU A 1 99 ? -21.224 -10.264 -8.093 1.00 77.19 99 LEU A CA 1
ATOM 748 C C . LEU A 1 99 ? -21.931 -9.386 -9.121 1.00 77.19 99 LEU A C 1
ATOM 750 O O . LEU A 1 99 ? -23.159 -9.348 -9.127 1.00 77.19 99 LEU A O 1
ATOM 754 N N . ARG A 1 100 ? -21.188 -8.671 -9.978 1.00 67.94 100 ARG A N 1
ATOM 755 C CA . ARG A 1 100 ? -21.778 -7.918 -11.080 1.00 67.94 100 ARG A CA 1
ATOM 756 C C . ARG A 1 100 ? -22.402 -8.944 -12.027 1.00 67.94 100 ARG A C 1
ATOM 758 O O . ARG A 1 100 ? -21.655 -9.679 -12.673 1.00 67.94 100 ARG A O 1
ATOM 765 N N . PRO A 1 101 ? -23.740 -9.038 -12.114 1.00 64.75 101 PRO A N 1
ATOM 766 C CA . PRO A 1 101 ? -24.363 -10.049 -12.947 1.00 64.75 101 PRO A CA 1
ATOM 767 C C . PRO A 1 101 ? -23.918 -9.802 -14.387 1.00 64.75 101 PRO A C 1
ATOM 769 O O . PRO A 1 101 ? -24.029 -8.677 -14.879 1.00 64.75 101 PRO A O 1
ATOM 772 N N . ALA A 1 102 ? -23.469 -10.848 -15.083 1.00 59.44 102 ALA A N 1
ATOM 773 C CA . ALA A 1 102 ? -23.173 -10.804 -16.520 1.00 59.44 102 ALA A CA 1
ATOM 774 C C . ALA A 1 102 ? -24.400 -10.415 -17.385 1.00 59.44 102 ALA A C 1
ATOM 776 O O . ALA A 1 102 ? -24.288 -10.287 -18.596 1.00 59.44 102 ALA A O 1
ATOM 777 N N . ALA A 1 103 ? -25.563 -10.209 -16.759 1.00 56.06 103 ALA A N 1
ATOM 778 C CA . ALA A 1 103 ? -26.860 -9.964 -17.371 1.00 56.06 103 ALA A CA 1
ATOM 779 C C . ALA A 1 103 ? -27.333 -8.494 -17.327 1.00 56.06 103 ALA A C 1
ATOM 781 O O . ALA A 1 103 ? -28.514 -8.240 -17.549 1.00 56.06 103 ALA A O 1
ATOM 782 N N . TRP A 1 104 ? -26.465 -7.505 -17.070 1.00 55.78 104 TRP A N 1
ATOM 783 C CA . TRP A 1 104 ? -26.825 -6.097 -17.333 1.00 55.78 104 TRP A CA 1
ATOM 784 C C . TRP A 1 104 ? -26.494 -5.703 -18.778 1.00 55.78 104 TRP A C 1
ATOM 786 O O . TRP A 1 104 ? -25.677 -4.823 -19.039 1.00 55.78 104 TRP A O 1
ATOM 796 N N . GLY A 1 105 ? -27.107 -6.426 -19.709 1.00 53.97 105 GLY A N 1
ATOM 797 C CA . GLY A 1 105 ? -26.948 -6.268 -21.150 1.00 53.97 105 GLY A CA 1
ATOM 798 C C . GLY A 1 105 ? -28.017 -7.078 -21.870 1.00 53.97 105 GLY A C 1
ATOM 799 O O . GLY A 1 105 ? -27.733 -8.147 -22.400 1.00 53.97 105 GLY A O 1
ATOM 800 N N . ARG A 1 106 ? -29.258 -6.588 -21.795 1.00 45.91 106 ARG A N 1
ATOM 801 C CA . ARG A 1 106 ? -30.160 -6.665 -22.947 1.00 45.91 106 ARG A CA 1
ATOM 802 C C . ARG A 1 106 ? -29.583 -5.797 -24.057 1.00 45.91 106 ARG A C 1
ATOM 804 O O . ARG A 1 106 ? -29.037 -4.729 -23.697 1.00 45.91 106 ARG A O 1
#

pLDDT: mean 75.38, std 12.16, range [44.09, 90.06]

Radius of gyration: 29.52 Å; chains: 1; bounding box: 104×21×52 Å

Foldseek 3Di:
DDDDDPPDPPVVVVVVVVVVVVVVVVVVVVVVVVVVVVVVVVVCCVVCVVLLVVLVVCQVCVVVPDPQVVCCVVPVDSGDDSVVSSVVSVVVVVVVVVPPPPPPPD

Secondary structure (DSSP, 8-state):
-PPPPPPPP-HHHHHHHHHHHHHHHHHHHHHHHHHHHHHHHHHHHHHHHHHHHHHHHHHHHHHHHS-HHHHHHHHSSSS--HHHHHHHHHHHHHHHHHSS-TT---